Protein AF-A0A7V6KW90-F1 (afdb_monomer)

Structure (mmCIF, N/CA/C/O backbone):
data_AF-A0A7V6KW90-F1
#
_entry.id   AF-A0A7V6KW90-F1
#
loop_
_atom_site.group_PDB
_atom_site.id
_atom_site.type_symbol
_atom_site.label_atom_id
_atom_site.label_alt_id
_atom_site.label_comp_id
_atom_site.label_asym_id
_atom_site.label_entity_id
_atom_site.label_seq_id
_atom_site.pdbx_PDB_ins_code
_atom_site.Cartn_x
_atom_site.Cartn_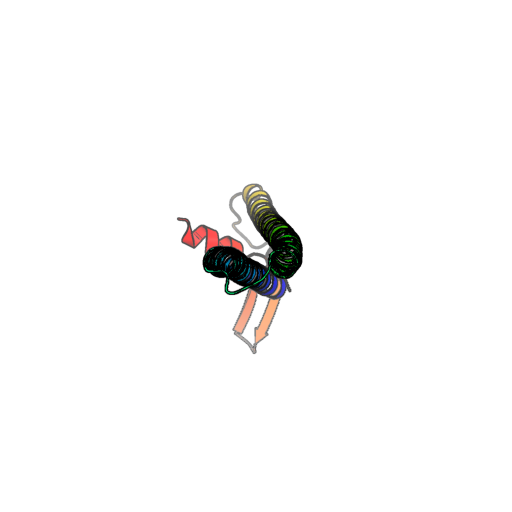y
_atom_site.Cartn_z
_atom_site.occupancy
_atom_site.B_iso_or_equiv
_atom_site.auth_seq_id
_atom_site.auth_comp_id
_atom_site.auth_asym_id
_atom_site.auth_atom_id
_atom_site.pdbx_PDB_model_num
ATOM 1 N N . LEU A 1 1 ? 12.240 -7.053 -26.365 1.00 45.06 1 LEU A N 1
ATOM 2 C CA . LEU A 1 1 ? 11.947 -7.538 -24.982 1.00 45.06 1 LEU A CA 1
ATOM 3 C C . LEU A 1 1 ? 11.639 -6.396 -24.012 1.00 45.06 1 LEU A C 1
ATOM 5 O O . LEU A 1 1 ? 10.751 -6.553 -23.182 1.00 45.06 1 LEU A O 1
ATOM 9 N N . VAL A 1 2 ? 12.291 -5.243 -24.178 1.00 44.72 2 VAL A N 1
ATOM 10 C CA . VAL A 1 2 ? 12.183 -4.060 -23.305 1.00 44.72 2 VAL A CA 1
ATOM 11 C C . VAL A 1 2 ? 10.765 -3.465 -23.233 1.00 44.72 2 VAL A C 1
ATOM 13 O O . VAL A 1 2 ? 10.271 -3.195 -22.143 1.00 44.72 2 VAL A O 1
ATOM 16 N N . LEU A 1 3 ? 10.052 -3.359 -24.364 1.00 44.03 3 LEU A N 1
ATOM 17 C CA . LEU A 1 3 ? 8.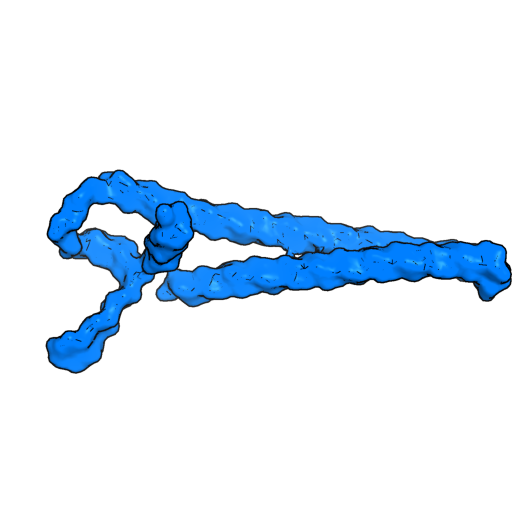660 -2.863 -24.406 1.00 44.03 3 LEU A CA 1
ATOM 18 C C . LEU A 1 3 ? 7.710 -3.696 -23.525 1.00 44.03 3 LEU A C 1
ATOM 20 O O . LEU A 1 3 ? 6.859 -3.164 -22.820 1.00 44.03 3 LEU A O 1
ATOM 24 N N . LYS A 1 4 ? 7.911 -5.019 -23.507 1.00 48.19 4 LYS A N 1
ATOM 25 C CA . LYS A 1 4 ? 7.079 -5.962 -22.747 1.00 48.19 4 LYS A CA 1
ATOM 26 C C . LYS A 1 4 ? 7.359 -5.907 -21.244 1.00 48.19 4 LYS A C 1
ATOM 28 O O . LYS A 1 4 ? 6.477 -6.211 -20.450 1.00 48.19 4 LYS A O 1
ATOM 33 N N . GLU A 1 5 ? 8.581 -5.548 -20.854 1.00 53.31 5 GLU A N 1
ATOM 34 C CA . GLU A 1 5 ? 8.967 -5.346 -19.453 1.00 53.31 5 GLU A CA 1
ATOM 35 C C . GLU A 1 5 ? 8.468 -4.000 -18.912 1.00 53.31 5 GLU A C 1
ATOM 37 O O . GLU A 1 5 ? 8.095 -3.920 -17.744 1.00 53.31 5 GLU A O 1
ATOM 42 N N . LYS A 1 6 ? 8.377 -2.973 -19.765 1.00 53.47 6 LYS A N 1
ATOM 43 C CA . LYS A 1 6 ? 7.899 -1.634 -19.397 1.00 53.47 6 LYS A CA 1
ATOM 44 C C . LYS A 1 6 ? 6.375 -1.532 -19.321 1.00 53.47 6 LYS A C 1
ATOM 46 O O . LYS A 1 6 ? 5.860 -1.015 -18.337 1.00 53.47 6 LYS A O 1
ATOM 51 N N . GLU A 1 7 ? 5.639 -2.107 -20.277 1.00 59.22 7 GLU A N 1
ATOM 52 C CA . GLU A 1 7 ? 4.173 -2.244 -20.162 1.00 59.22 7 GLU A CA 1
ATOM 53 C C . GLU A 1 7 ? 3.789 -3.049 -18.916 1.00 59.22 7 GLU A C 1
ATOM 55 O O . GLU A 1 7 ? 2.817 -2.741 -18.225 1.00 59.22 7 GLU A O 1
ATOM 60 N N . LYS A 1 8 ? 4.597 -4.062 -18.589 1.00 61.62 8 LYS A N 1
ATOM 61 C CA . LYS A 1 8 ? 4.439 -4.843 -17.369 1.00 61.62 8 LYS A CA 1
ATOM 62 C C . LYS A 1 8 ? 4.733 -4.011 -16.116 1.00 61.62 8 LYS A C 1
ATOM 64 O O . LYS A 1 8 ? 3.954 -4.102 -15.174 1.00 61.62 8 LYS A O 1
ATOM 69 N N . SER A 1 9 ? 5.778 -3.176 -16.097 1.00 68.56 9 SER A N 1
ATOM 70 C CA . SER A 1 9 ? 6.082 -2.327 -14.934 1.00 68.56 9 SER A CA 1
ATOM 71 C C . SER A 1 9 ? 5.054 -1.206 -14.730 1.00 68.56 9 SER A C 1
ATOM 73 O O . SER A 1 9 ? 4.679 -0.924 -13.595 1.00 68.56 9 SER A O 1
ATOM 75 N N . GLU A 1 10 ? 4.529 -0.604 -15.801 1.00 71.69 10 GLU A N 1
ATOM 76 C CA . GLU A 1 10 ? 3.463 0.404 -15.717 1.00 71.69 10 GLU A CA 1
ATOM 77 C C . GLU A 1 10 ? 2.125 -0.210 -15.274 1.00 71.69 10 GLU A C 1
ATOM 79 O O . GLU A 1 10 ? 1.436 0.371 -14.430 1.00 71.69 10 GLU A O 1
ATOM 84 N N . SER A 1 11 ? 1.794 -1.413 -15.758 1.00 76.88 11 SER A N 1
ATOM 85 C CA . SER A 1 11 ? 0.647 -2.189 -15.265 1.00 76.88 11 SER A CA 1
ATOM 86 C C . SER A 1 11 ? 0.802 -2.546 -13.784 1.00 76.88 11 SER A C 1
ATOM 88 O O . SER A 1 11 ? -0.127 -2.340 -13.008 1.00 76.88 11 SER A O 1
ATOM 90 N N . GLU A 1 12 ? 1.980 -3.015 -13.363 1.00 80.75 12 GLU A N 1
ATOM 91 C CA . GLU A 1 12 ? 2.265 -3.351 -11.961 1.00 80.75 12 GLU A CA 1
ATOM 92 C C . GLU A 1 12 ? 2.130 -2.126 -11.041 1.00 80.75 12 GLU A C 1
ATOM 94 O O . GLU A 1 12 ? 1.559 -2.217 -9.955 1.00 80.75 12 GLU A O 1
ATOM 99 N N . VAL A 1 13 ? 2.599 -0.953 -11.478 1.00 85.12 13 VAL A N 1
ATOM 100 C CA . VAL A 1 13 ? 2.450 0.307 -10.734 1.00 85.12 13 VAL A CA 1
ATOM 101 C C . VAL A 1 13 ? 0.977 0.715 -10.603 1.00 85.12 13 VAL A C 1
ATOM 103 O O . VAL A 1 13 ? 0.550 1.151 -9.528 1.00 85.12 13 VAL A O 1
ATOM 106 N N . ALA A 1 14 ? 0.184 0.558 -11.665 1.00 85.00 14 ALA A N 1
ATOM 107 C CA . ALA A 1 14 ? -1.250 0.834 -11.632 1.00 85.00 14 ALA A CA 1
ATOM 108 C C . ALA A 1 14 ? -2.000 -0.119 -10.682 1.00 85.00 14 ALA A C 1
ATOM 110 O O . ALA A 1 14 ? -2.847 0.330 -9.901 1.00 85.00 14 ALA A O 1
ATOM 111 N N . ASP A 1 15 ? -1.645 -1.405 -10.688 1.00 88.44 15 ASP A N 1
ATOM 112 C CA . ASP A 1 15 ? -2.225 -2.427 -9.813 1.00 88.44 15 ASP A CA 1
ATOM 113 C C . ASP A 1 15 ? -1.890 -2.178 -8.334 1.00 88.44 15 ASP A C 1
ATOM 115 O O . ASP A 1 15 ? -2.762 -2.303 -7.462 1.00 88.44 15 ASP A O 1
ATOM 119 N N . LEU A 1 16 ? -0.653 -1.760 -8.036 1.00 90.25 16 LEU A N 1
ATOM 120 C CA . LEU A 1 16 ? -0.225 -1.360 -6.691 1.00 90.25 16 LEU A CA 1
ATOM 121 C C . LEU A 1 16 ? -1.032 -0.160 -6.181 1.00 90.25 16 LEU A C 1
ATOM 123 O O . LEU A 1 16 ? -1.569 -0.206 -5.071 1.00 90.25 16 LEU A O 1
ATOM 127 N N . LEU A 1 17 ? -1.200 0.881 -7.005 1.00 88.56 17 LEU A N 1
ATOM 128 C CA . LEU A 1 17 ? -2.011 2.055 -6.660 1.00 88.56 17 LEU A CA 1
ATOM 129 C C . LEU A 1 17 ? -3.482 1.698 -6.431 1.00 88.56 17 LEU A C 1
ATOM 131 O O . LEU A 1 17 ? -4.110 2.200 -5.494 1.00 88.56 17 LEU A O 1
ATOM 135 N N . GLN A 1 18 ? -4.055 0.835 -7.273 1.00 92.31 18 GLN A N 1
ATOM 136 C CA . GLN A 1 18 ? -5.435 0.391 -7.101 1.00 92.31 18 GLN A CA 1
ATOM 137 C C . GLN A 1 18 ? -5.602 -0.412 -5.806 1.00 92.31 18 GLN A C 1
ATOM 139 O O . GLN A 1 18 ? -6.584 -0.223 -5.083 1.00 92.31 18 GLN A O 1
ATOM 144 N N . SER A 1 19 ? -4.646 -1.288 -5.500 1.00 91.50 19 SER A N 1
ATOM 145 C CA . SER A 1 19 ? -4.649 -2.107 -4.287 1.00 91.50 19 SER A CA 1
ATOM 146 C C . SER A 1 19 ? -4.512 -1.250 -3.028 1.00 91.50 19 SER A C 1
ATOM 148 O O . SER A 1 19 ? -5.273 -1.442 -2.080 1.00 91.50 19 SER A O 1
ATOM 150 N N . ALA A 1 20 ? -3.626 -0.248 -3.044 1.00 90.44 20 ALA A N 1
ATOM 151 C CA . ALA A 1 20 ? -3.461 0.701 -1.944 1.00 90.44 20 ALA A CA 1
ATOM 152 C C . ALA A 1 20 ? -4.748 1.502 -1.692 1.00 90.44 20 ALA A C 1
ATOM 154 O O . ALA A 1 20 ? -5.213 1.577 -0.557 1.00 90.44 20 ALA A O 1
ATOM 155 N N . ARG A 1 21 ? -5.394 2.010 -2.751 1.00 93.12 21 ARG A N 1
ATOM 156 C CA . ARG A 1 21 ? -6.680 2.726 -2.640 1.00 93.12 21 ARG A CA 1
ATOM 157 C C . ARG A 1 21 ? -7.785 1.863 -2.039 1.00 93.12 21 ARG A C 1
ATOM 159 O O . ARG A 1 21 ? -8.528 2.334 -1.184 1.00 93.12 21 ARG A O 1
ATOM 166 N N . LYS A 1 22 ? -7.902 0.600 -2.462 1.00 94.62 22 LYS A N 1
ATOM 167 C CA . LYS A 1 22 ? -8.890 -0.334 -1.895 1.00 94.62 22 LYS A CA 1
ATOM 168 C C . LYS A 1 22 ? -8.630 -0.589 -0.409 1.00 94.62 22 LYS A C 1
ATOM 170 O O . LYS A 1 22 ? -9.573 -0.589 0.376 1.00 94.62 22 LYS A O 1
ATOM 175 N N . ALA A 1 23 ? -7.368 -0.767 -0.021 1.00 92.62 23 ALA A N 1
ATOM 176 C CA . ALA A 1 23 ? -6.994 -0.952 1.378 1.00 92.62 23 ALA A CA 1
ATOM 177 C C . ALA A 1 23 ? -7.279 0.306 2.222 1.00 92.62 23 ALA A C 1
ATOM 179 O O . ALA A 1 23 ? -7.805 0.192 3.325 1.00 92.62 23 ALA A O 1
ATOM 180 N N . GLN A 1 24 ? -7.028 1.506 1.687 1.00 92.62 24 GLN A N 1
ATOM 181 C CA . GLN A 1 24 ? -7.376 2.777 2.337 1.00 92.62 24 GLN A CA 1
ATOM 182 C C . GLN A 1 24 ? -8.895 2.929 2.529 1.00 92.62 24 GLN A C 1
ATOM 184 O O . GLN A 1 24 ? -9.343 3.262 3.622 1.00 92.62 24 GLN A O 1
ATOM 189 N N . GLN A 1 25 ? -9.702 2.601 1.514 1.00 95.19 25 GLN A N 1
ATOM 190 C CA . GLN A 1 25 ? -11.169 2.600 1.633 1.00 95.19 25 GLN A CA 1
ATOM 191 C C . GLN A 1 25 ? -11.669 1.599 2.684 1.00 95.19 25 GLN A C 1
ATOM 193 O O . GLN A 1 25 ? -12.613 1.883 3.424 1.00 95.19 25 GLN A O 1
ATOM 198 N N . HIS A 1 26 ? -11.039 0.425 2.768 1.00 94.25 26 HIS A N 1
ATOM 199 C CA . HIS A 1 26 ? -11.347 -0.560 3.805 1.00 94.25 26 HIS A CA 1
ATOM 200 C C . HIS A 1 26 ? -11.018 -0.024 5.202 1.00 94.25 26 HIS A C 1
ATOM 202 O O . HIS A 1 26 ? -11.845 -0.114 6.107 1.00 94.25 26 HIS A O 1
ATOM 208 N N . LEU A 1 27 ? -9.860 0.620 5.364 1.00 94.56 27 LEU A N 1
ATOM 209 C CA . LEU A 1 27 ? -9.456 1.257 6.616 1.00 94.56 27 LEU A CA 1
ATOM 210 C C . LEU A 1 27 ? -10.451 2.341 7.064 1.00 94.56 27 LEU A C 1
ATOM 212 O O . LEU A 1 27 ? -10.823 2.397 8.238 1.00 94.56 27 LEU A O 1
ATOM 216 N N . GLU A 1 28 ? -10.914 3.189 6.145 1.00 94.00 28 GLU A N 1
ATOM 217 C CA . GLU A 1 28 ? -11.950 4.191 6.431 1.00 94.00 28 GLU A CA 1
ATOM 218 C C . GLU A 1 28 ? -13.253 3.534 6.896 1.00 94.00 28 GLU A C 1
ATOM 220 O O . GLU A 1 28 ? -13.839 3.953 7.897 1.00 94.00 28 GLU A O 1
ATOM 225 N N . ARG A 1 29 ? -13.673 2.452 6.229 1.00 95.06 29 ARG A N 1
ATOM 226 C CA . ARG A 1 29 ? -14.865 1.687 6.610 1.00 95.06 29 ARG A CA 1
ATOM 227 C C . ARG A 1 29 ? -14.737 1.092 8.013 1.00 95.06 29 ARG A C 1
ATOM 229 O O . ARG A 1 29 ? -15.685 1.191 8.788 1.00 95.06 29 ARG A O 1
ATOM 236 N N . LEU A 1 30 ? -13.590 0.505 8.356 1.00 92.75 30 LEU A N 1
ATOM 237 C CA . LEU A 1 30 ? -13.340 -0.049 9.692 1.00 92.75 30 LEU A CA 1
ATOM 238 C C . LEU A 1 30 ? -13.414 1.025 10.779 1.00 92.75 30 LEU A C 1
ATOM 240 O O . LEU A 1 30 ? -14.012 0.804 11.832 1.00 92.75 30 LEU A O 1
ATOM 244 N N . ASN A 1 31 ? -12.867 2.212 10.513 1.00 90.25 31 ASN A N 1
ATOM 245 C CA . ASN A 1 31 ? -12.973 3.338 11.437 1.00 90.25 31 ASN A CA 1
ATOM 246 C C . ASN A 1 31 ? -14.426 3.801 11.616 1.00 90.25 31 ASN A C 1
ATOM 248 O O . ASN A 1 31 ? -14.842 4.058 12.745 1.00 90.25 31 ASN A O 1
ATOM 252 N N . ALA A 1 32 ? -15.216 3.845 10.540 1.00 93.38 32 ALA A N 1
ATOM 253 C CA . ALA A 1 32 ? -16.642 4.162 10.618 1.00 93.38 32 ALA A CA 1
ATOM 254 C C . ALA A 1 32 ? -17.417 3.124 11.453 1.00 93.38 32 ALA A C 1
ATOM 256 O O . ALA A 1 32 ? -18.187 3.493 12.337 1.00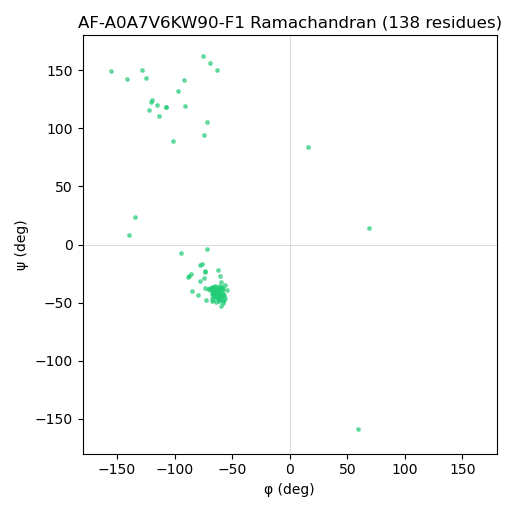 93.38 32 ALA A O 1
ATOM 257 N N . LEU A 1 33 ? -17.160 1.829 11.235 1.00 92.56 33 LEU A N 1
ATOM 258 C CA . LEU A 1 33 ? -17.782 0.742 12.002 1.00 92.56 33 LEU A CA 1
ATOM 259 C C . LEU A 1 33 ? -17.433 0.812 13.493 1.00 92.56 33 LEU A C 1
ATOM 261 O O . LEU A 1 33 ? -18.282 0.563 14.344 1.00 92.56 33 LEU A O 1
ATOM 265 N N . LYS A 1 34 ? -16.198 1.196 13.825 1.00 91.75 34 LYS A N 1
ATOM 266 C CA . LYS A 1 34 ? -15.762 1.387 15.212 1.00 91.75 34 LYS A CA 1
ATOM 267 C C . LYS A 1 34 ? -16.506 2.535 15.907 1.00 91.75 34 LYS A C 1
ATOM 269 O O . LYS A 1 34 ? -16.787 2.430 17.100 1.00 91.75 34 LYS A O 1
ATOM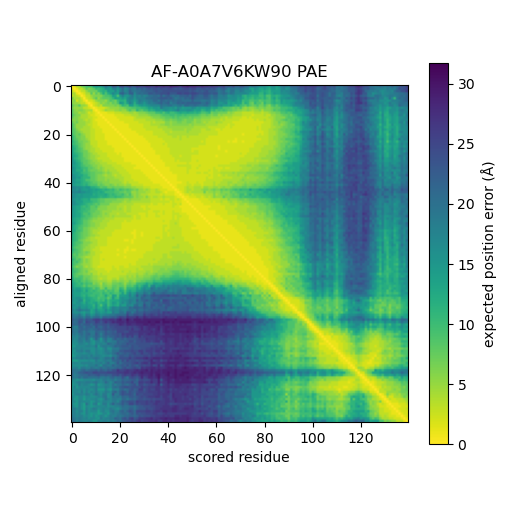 274 N N . ILE A 1 35 ? -16.832 3.605 15.176 1.00 92.12 35 ILE A N 1
ATOM 275 C CA . ILE A 1 35 ? -17.665 4.708 15.681 1.00 92.12 35 ILE A CA 1
ATOM 276 C C . ILE A 1 35 ? -19.098 4.215 15.914 1.00 92.12 35 ILE A C 1
ATOM 278 O O . ILE A 1 35 ? -19.622 4.389 17.010 1.00 92.12 35 ILE A O 1
ATOM 282 N N . GLU A 1 36 ? -19.691 3.525 14.937 1.00 92.62 36 GLU A N 1
ATOM 283 C CA . GLU A 1 36 ? -21.050 2.974 15.043 1.00 92.62 36 GLU A CA 1
ATOM 284 C C . GLU A 1 36 ? -21.187 1.998 16.229 1.00 92.62 36 GLU A C 1
ATOM 286 O O . GLU A 1 36 ? -22.173 2.015 16.965 1.00 92.62 36 GLU A O 1
ATOM 291 N N . GLU A 1 37 ? -20.179 1.153 16.457 1.00 91.94 37 GLU A N 1
ATOM 292 C CA . GLU A 1 37 ? -20.165 0.213 17.581 1.00 91.94 37 GLU A CA 1
ATOM 293 C C . GLU A 1 37 ? -20.086 0.935 18.934 1.00 91.94 37 GLU A C 1
ATOM 295 O O . GLU A 1 37 ? -20.734 0.537 19.904 1.00 91.94 37 GLU A O 1
ATOM 300 N N . TYR A 1 38 ? -19.333 2.036 19.000 1.00 92.25 38 TYR A N 1
ATOM 301 C CA . TYR A 1 38 ? -19.279 2.875 20.194 1.00 92.25 38 TYR A CA 1
ATOM 302 C C . TYR A 1 38 ? -20.621 3.564 20.470 1.00 92.25 38 TYR A C 1
ATOM 304 O O . TYR A 1 38 ? -21.069 3.588 21.617 1.00 92.25 38 TYR A O 1
ATOM 312 N N . GLU A 1 39 ? -21.306 4.052 19.436 1.00 93.88 39 GLU A N 1
ATOM 313 C CA . GLU A 1 39 ? -22.652 4.623 19.559 1.00 93.88 39 GLU A CA 1
ATOM 314 C C . GLU A 1 39 ? -23.664 3.583 20.061 1.00 93.88 39 GLU A C 1
ATOM 316 O O . GLU A 1 39 ? -24.419 3.856 20.993 1.00 93.88 39 GLU A O 1
ATOM 321 N N . LYS A 1 40 ? -23.630 2.351 19.535 1.00 93.00 40 LYS A N 1
ATOM 322 C CA . LYS A 1 40 ? -24.477 1.247 20.027 1.00 93.00 40 LYS A CA 1
ATOM 323 C C . LYS A 1 40 ? -24.235 0.942 21.502 1.00 93.00 40 LYS A C 1
ATOM 325 O O . LYS A 1 40 ? -25.187 0.636 22.222 1.00 93.00 40 LYS A O 1
ATOM 330 N N . TYR A 1 41 ? -22.982 1.006 21.950 1.00 92.50 41 TYR A N 1
ATOM 331 C CA . TYR A 1 41 ? -22.640 0.827 23.359 1.00 92.50 41 TYR A CA 1
ATOM 332 C C . TYR A 1 41 ? -23.206 1.960 24.224 1.00 92.50 41 TYR A C 1
ATOM 334 O O . TYR A 1 41 ? -23.797 1.685 25.268 1.00 92.50 41 TYR A O 1
ATOM 342 N N . LEU A 1 42 ? -23.082 3.216 23.782 1.00 93.06 42 LEU A N 1
ATOM 343 C CA . LEU A 1 42 ? -23.650 4.370 24.490 1.00 93.06 42 LEU A CA 1
ATOM 344 C C . LEU A 1 42 ? -25.180 4.309 24.579 1.00 93.06 42 LEU A C 1
ATOM 346 O O . LEU A 1 42 ? -25.741 4.611 25.630 1.00 93.06 42 LEU A O 1
ATOM 350 N N . ASP A 1 43 ? -25.837 3.846 23.516 1.00 95.06 43 ASP A N 1
ATOM 351 C CA . ASP A 1 43 ? -27.285 3.617 23.466 1.00 95.06 43 ASP A CA 1
ATOM 352 C C . ASP A 1 43 ? -27.740 2.404 24.304 1.00 95.06 43 ASP A C 1
ATOM 354 O O . ASP A 1 43 ? -28.933 2.102 24.365 1.00 95.06 43 ASP A O 1
ATOM 358 N N . GLY A 1 44 ? -26.808 1.658 24.912 1.00 92.38 44 GLY A N 1
ATOM 359 C CA . GLY A 1 44 ? -27.098 0.447 25.683 1.00 92.38 44 GLY A CA 1
ATOM 360 C C . GLY A 1 44 ? -27.587 -0.735 24.839 1.00 92.38 44 GLY A C 1
ATOM 361 O O . GLY A 1 44 ? -28.112 -1.703 25.388 1.00 92.38 44 GLY A O 1
ATOM 362 N N . LYS A 1 45 ? -27.427 -0.677 23.509 1.00 92.81 45 LYS A N 1
ATOM 363 C CA . LYS A 1 45 ? -27.823 -1.746 22.574 1.00 92.81 45 LYS A CA 1
ATOM 364 C C . LYS A 1 45 ? -26.884 -2.951 22.637 1.00 92.81 45 LYS A C 1
ATOM 366 O O . LYS A 1 45 ? -27.294 -4.051 22.276 1.00 92.81 45 LYS A O 1
ATOM 371 N N . ILE A 1 46 ? -25.644 -2.743 23.083 1.00 91.38 46 ILE A N 1
ATOM 372 C CA . ILE A 1 46 ? -24.645 -3.795 23.303 1.00 91.38 46 ILE A CA 1
ATOM 373 C C . ILE A 1 46 ? -24.045 -3.686 24.706 1.00 91.38 46 ILE A C 1
ATOM 375 O O . ILE A 1 46 ? -23.939 -2.597 25.275 1.00 91.38 46 ILE A O 1
ATOM 379 N N . GLY A 1 47 ? -23.640 -4.826 25.264 1.00 92.62 47 GLY A N 1
ATOM 380 C CA . GLY A 1 47 ? -22.964 -4.884 26.555 1.00 92.62 47 GLY A CA 1
ATOM 381 C C . GLY A 1 47 ? -21.502 -4.440 26.475 1.00 92.62 47 GLY A C 1
ATOM 382 O O . GLY A 1 47 ? -20.879 -4.439 25.414 1.00 92.62 47 GLY A O 1
ATOM 383 N N . LYS A 1 48 ? -20.918 -4.108 27.631 1.00 91.75 48 LYS A N 1
ATOM 384 C CA . LYS A 1 48 ? -19.507 -3.700 27.741 1.00 91.75 48 LYS A CA 1
ATOM 385 C C . LYS A 1 48 ? -18.539 -4.768 27.218 1.00 91.75 48 LYS A C 1
ATOM 387 O O . LYS A 1 48 ? -17.580 -4.426 26.534 1.00 91.75 48 LYS A O 1
ATOM 392 N N . ASP A 1 49 ? -18.779 -6.037 27.539 1.00 93.06 49 ASP A N 1
ATOM 393 C CA . ASP A 1 49 ? -17.895 -7.137 27.134 1.00 93.06 49 ASP A CA 1
ATOM 394 C C . ASP A 1 49 ? -17.934 -7.374 25.620 1.00 93.06 49 ASP A C 1
ATOM 396 O O . ASP A 1 49 ? -16.892 -7.620 25.012 1.00 93.06 49 ASP A O 1
ATOM 400 N N . ASP A 1 50 ? -19.111 -7.239 25.005 1.00 91.44 50 ASP A N 1
ATOM 401 C CA . ASP A 1 50 ? -19.276 -7.350 23.554 1.00 91.44 50 ASP A CA 1
ATOM 402 C C . ASP A 1 50 ? -18.586 -6.183 22.841 1.00 91.44 50 ASP A C 1
ATOM 404 O O . ASP A 1 50 ? -17.784 -6.406 21.934 1.00 91.44 50 ASP A O 1
ATOM 408 N N . TYR A 1 51 ? -18.785 -4.953 23.328 1.00 92.75 51 TYR A N 1
ATOM 409 C CA . TYR A 1 51 ? -18.074 -3.775 22.829 1.00 92.75 51 TYR A CA 1
ATOM 410 C C . TYR A 1 51 ? -16.550 -3.940 22.913 1.00 92.75 51 TYR A C 1
ATOM 412 O O . TYR A 1 51 ? -15.840 -3.647 21.952 1.00 92.75 51 TYR A O 1
ATOM 420 N N . LEU A 1 52 ? -16.021 -4.424 24.043 1.00 92.19 52 LEU A N 1
ATOM 421 C CA . LEU A 1 52 ? -14.578 -4.606 24.222 1.00 92.19 52 LEU A CA 1
ATOM 422 C C . LEU A 1 5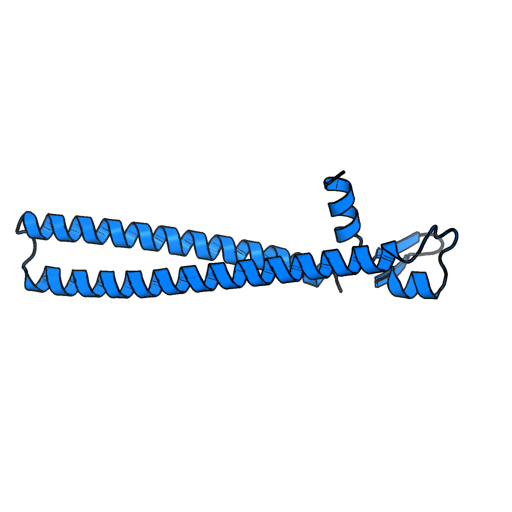2 ? -13.995 -5.634 23.246 1.00 92.19 52 LEU A C 1
ATOM 424 O O . LEU A 1 52 ? -12.923 -5.384 22.695 1.00 92.19 52 LEU A O 1
ATOM 428 N N . LYS A 1 53 ? -14.699 -6.747 23.002 1.00 93.56 53 LYS A N 1
ATOM 429 C CA . LYS A 1 53 ? -14.289 -7.756 22.013 1.00 93.56 53 LYS A CA 1
ATOM 430 C C . LYS A 1 53 ? -14.283 -7.187 20.597 1.00 93.56 53 LYS A C 1
ATOM 432 O O . LYS A 1 53 ? -13.278 -7.309 19.903 1.00 93.56 53 LYS A O 1
ATOM 437 N N . GLN A 1 54 ? -15.366 -6.524 20.195 1.00 92.06 54 GLN A N 1
ATOM 438 C CA . GLN A 1 54 ? -15.488 -5.953 18.851 1.00 92.06 54 GLN A CA 1
ATOM 439 C C . GLN A 1 54 ? -14.472 -4.837 18.615 1.00 92.06 54 GLN A C 1
ATOM 441 O O . GLN A 1 54 ? -13.838 -4.781 17.564 1.00 92.06 54 GLN A O 1
ATOM 446 N N . ARG A 1 55 ? -14.235 -3.988 19.619 1.00 91.44 55 ARG A N 1
ATOM 447 C CA . ARG A 1 55 ? -13.198 -2.953 19.565 1.00 91.44 55 ARG A CA 1
ATOM 448 C C . ARG A 1 55 ? -11.813 -3.552 19.338 1.00 91.44 55 ARG A C 1
ATOM 450 O O . ARG A 1 55 ? -11.042 -2.999 18.561 1.00 91.44 55 ARG A O 1
ATOM 457 N N . GLU A 1 56 ? -11.495 -4.643 20.028 1.00 94.38 56 GLU A N 1
ATOM 458 C CA . GLU A 1 56 ? -10.209 -5.320 19.874 1.00 94.38 56 GLU A CA 1
ATOM 459 C C . GLU A 1 56 ? -10.060 -5.930 18.477 1.00 94.38 56 GLU A C 1
ATOM 461 O O . GLU A 1 56 ? -9.038 -5.721 17.830 1.00 94.38 56 GLU A O 1
ATOM 466 N N . MET A 1 57 ? -11.108 -6.584 17.967 1.00 94.50 57 MET A N 1
ATOM 467 C CA . MET A 1 57 ? -11.122 -7.102 16.596 1.00 94.50 57 MET A CA 1
ATOM 468 C C . MET A 1 57 ? -10.892 -5.995 15.559 1.00 94.50 57 MET A C 1
ATOM 470 O O . MET A 1 57 ? -10.009 -6.127 14.714 1.00 94.50 57 MET A O 1
ATOM 474 N N . TYR A 1 58 ? -11.618 -4.875 15.654 1.00 92.12 58 TYR A N 1
ATOM 475 C CA . TYR A 1 58 ? -11.432 -3.753 14.731 1.00 92.12 58 TYR A CA 1
ATOM 476 C C . TYR A 1 58 ? -10.038 -3.134 14.836 1.00 92.12 58 TYR A C 1
ATOM 478 O O . TYR A 1 58 ? -9.463 -2.765 13.818 1.00 92.12 58 TYR A O 1
ATOM 486 N N . ASN A 1 59 ? -9.472 -3.022 16.042 1.00 92.44 59 ASN A N 1
ATOM 487 C CA . ASN A 1 59 ? -8.111 -2.509 16.214 1.00 92.44 59 ASN A CA 1
ATOM 488 C C . ASN A 1 59 ? -7.078 -3.400 15.514 1.00 92.44 59 ASN A C 1
ATOM 490 O O . ASN A 1 59 ? -6.209 -2.882 14.817 1.00 92.44 59 ASN A O 1
ATOM 494 N N . GLN A 1 60 ? -7.199 -4.722 15.658 1.00 96.06 60 GLN A N 1
ATOM 495 C CA . GLN A 1 60 ? -6.309 -5.674 14.995 1.00 96.06 60 GLN A CA 1
ATOM 496 C C . GLN A 1 60 ? -6.436 -5.591 13.471 1.00 96.06 60 GLN A C 1
ATOM 498 O O . GLN A 1 60 ? -5.429 -5.569 12.764 1.00 96.06 60 GLN A O 1
ATOM 503 N N . GLU A 1 61 ? -7.659 -5.487 12.952 1.00 94.75 61 GLU A N 1
ATOM 504 C CA . GLU A 1 61 ? -7.893 -5.362 11.512 1.00 94.75 61 GLU A CA 1
ATOM 505 C C . GLU A 1 61 ? -7.367 -4.025 10.954 1.00 94.75 61 GLU A C 1
ATOM 507 O O . GLU A 1 61 ? -6.780 -3.983 9.869 1.00 94.75 61 GLU A O 1
ATOM 512 N N . ILE A 1 62 ? -7.501 -2.937 11.719 1.00 94.06 62 ILE A N 1
ATOM 513 C CA . ILE A 1 62 ? -6.935 -1.618 11.405 1.00 94.06 62 ILE A CA 1
ATOM 514 C C . ILE A 1 62 ? -5.406 -1.676 11.346 1.00 94.06 62 ILE A C 1
ATOM 516 O O . ILE A 1 62 ? -4.823 -1.160 10.391 1.00 94.06 62 ILE A O 1
ATOM 520 N N . GLU A 1 63 ? -4.744 -2.303 12.322 1.00 96.12 63 GLU A N 1
ATOM 521 C CA . GLU A 1 63 ? -3.284 -2.462 12.314 1.00 96.12 63 GLU A CA 1
ATOM 522 C C . GLU A 1 63 ? -2.812 -3.269 11.102 1.00 96.12 63 GLU A C 1
ATOM 524 O O . GLU A 1 63 ? -1.882 -2.857 10.402 1.00 96.12 63 GLU A O 1
ATOM 529 N N . GLN A 1 64 ? -3.479 -4.387 10.809 1.00 95.75 64 GLN A N 1
ATOM 530 C CA . GLN A 1 64 ? -3.152 -5.230 9.659 1.00 95.75 64 GLN A CA 1
ATOM 531 C C . GLN A 1 64 ? -3.320 -4.475 8.338 1.00 95.75 64 GLN A C 1
ATOM 533 O O . GLN A 1 64 ? -2.406 -4.466 7.509 1.00 95.75 64 GLN A O 1
ATOM 538 N N . THR A 1 65 ? -4.454 -3.793 8.168 1.00 92.50 65 THR A N 1
ATOM 539 C CA . THR A 1 65 ? -4.754 -3.003 6.967 1.00 92.50 65 THR A CA 1
ATOM 540 C C . THR A 1 65 ? -3.768 -1.845 6.816 1.00 92.50 65 THR A C 1
ATOM 542 O O . THR A 1 65 ? -3.259 -1.608 5.723 1.00 92.50 65 THR A O 1
ATOM 545 N N . SER A 1 66 ? -3.418 -1.165 7.910 1.00 92.56 66 SER A N 1
ATOM 546 C CA . SER A 1 66 ? -2.438 -0.069 7.887 1.00 92.56 66 SER A CA 1
ATOM 547 C C . SER A 1 66 ? -1.046 -0.566 7.498 1.00 92.56 66 SER A C 1
ATOM 549 O O . SER A 1 66 ? -0.391 0.033 6.649 1.00 92.56 66 SER A O 1
ATOM 551 N N . SER A 1 67 ? -0.612 -1.708 8.045 1.00 94.94 67 SER A N 1
ATOM 552 C CA . SER A 1 67 ? 0.655 -2.338 7.654 1.00 94.94 67 SER A CA 1
ATOM 553 C C . SER A 1 67 ? 0.664 -2.734 6.175 1.00 94.94 67 SER A C 1
ATOM 555 O O . SER A 1 67 ? 1.677 -2.565 5.495 1.00 94.94 67 SER A O 1
ATOM 557 N N . GLN A 1 68 ? -0.460 -3.237 5.658 1.00 94.31 68 GLN A N 1
ATOM 558 C CA . GLN A 1 68 ? -0.604 -3.563 4.241 1.00 94.31 68 GLN A CA 1
ATOM 559 C C . GLN A 1 68 ? -0.492 -2.316 3.356 1.00 94.31 68 GLN A C 1
ATOM 561 O O . GLN A 1 68 ? 0.218 -2.363 2.353 1.00 94.31 68 GLN A O 1
ATOM 566 N N . ILE A 1 69 ? -1.136 -1.207 3.734 1.00 93.00 69 ILE A N 1
ATOM 567 C CA . ILE A 1 69 ? -1.029 0.073 3.018 1.00 93.00 69 ILE A CA 1
ATOM 568 C C . ILE A 1 69 ? 0.432 0.526 2.964 1.00 93.00 69 ILE A C 1
ATOM 570 O O . ILE A 1 69 ? 0.943 0.766 1.874 1.00 93.00 69 ILE A O 1
ATOM 574 N N . SER A 1 70 ? 1.138 0.542 4.100 1.00 92.88 70 SER A N 1
ATOM 575 C CA . SER A 1 70 ? 2.546 0.961 4.133 1.00 92.88 70 SER A CA 1
ATOM 576 C C . SER A 1 70 ? 3.452 0.098 3.249 1.00 92.88 70 SER A C 1
ATOM 578 O O . SER A 1 70 ? 4.378 0.617 2.630 1.00 92.88 70 SER A O 1
ATOM 580 N N . LYS A 1 71 ? 3.195 -1.214 3.160 1.00 93.31 71 LYS A N 1
ATOM 581 C CA . LYS A 1 71 ? 3.940 -2.108 2.255 1.00 93.31 71 LYS A CA 1
ATOM 582 C C . LYS A 1 71 ? 3.670 -1.781 0.788 1.00 93.31 71 LYS A C 1
ATOM 584 O O . LYS A 1 71 ? 4.614 -1.634 0.024 1.00 93.31 71 LYS A O 1
ATOM 589 N N . LEU A 1 72 ? 2.400 -1.619 0.416 1.00 91.31 72 LEU A N 1
ATOM 590 C CA . LEU A 1 72 ? 2.004 -1.284 -0.956 1.00 91.31 72 LEU A CA 1
ATOM 591 C C . LEU A 1 72 ? 2.574 0.070 -1.403 1.00 91.31 72 LEU A C 1
ATOM 593 O O . LEU A 1 72 ? 3.013 0.209 -2.542 1.00 91.31 72 LEU A O 1
ATOM 597 N N . GLU A 1 73 ? 2.600 1.056 -0.507 1.00 88.38 73 GLU A N 1
ATOM 598 C CA . GLU A 1 73 ? 3.199 2.370 -0.763 1.00 88.38 73 GLU A CA 1
ATOM 599 C C . GLU A 1 73 ? 4.723 2.286 -0.927 1.00 88.38 73 GLU A C 1
ATOM 601 O O . GLU A 1 73 ? 5.280 2.898 -1.839 1.00 88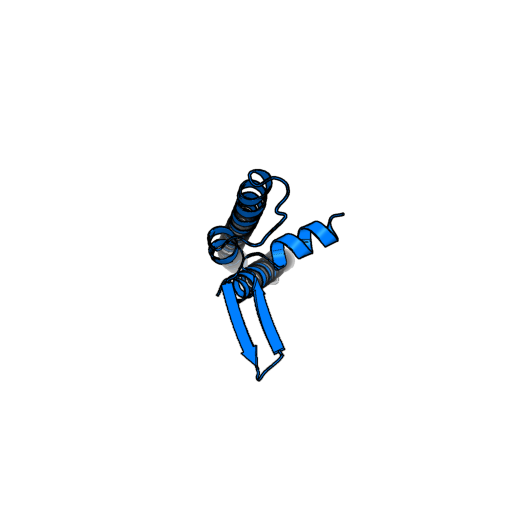.38 73 GLU A O 1
ATOM 606 N N . ALA A 1 74 ? 5.405 1.486 -0.100 1.00 89.12 74 ALA A N 1
ATOM 607 C CA . ALA A 1 74 ? 6.841 1.255 -0.239 1.00 89.12 74 ALA A CA 1
ATOM 608 C C . ALA A 1 74 ? 7.189 0.554 -1.564 1.00 89.12 74 ALA A C 1
ATOM 610 O O . ALA A 1 74 ? 8.114 0.976 -2.259 1.00 89.12 74 ALA A O 1
ATOM 611 N N . ASP A 1 75 ? 6.426 -0.473 -1.946 1.00 87.88 75 ASP A N 1
ATOM 612 C CA . ASP A 1 75 ? 6.614 -1.194 -3.210 1.00 87.88 75 ASP A CA 1
ATOM 613 C C . ASP A 1 75 ? 6.386 -0.279 -4.424 1.00 87.88 75 ASP A C 1
ATOM 615 O O . ASP A 1 75 ? 7.139 -0.333 -5.402 1.00 87.88 75 ASP A O 1
ATOM 619 N N . TYR A 1 76 ? 5.394 0.612 -4.342 1.00 86.25 76 TYR A N 1
ATOM 620 C CA . TYR A 1 76 ? 5.143 1.632 -5.358 1.00 86.25 76 TYR A CA 1
ATOM 621 C C . TYR A 1 76 ? 6.333 2.590 -5.526 1.00 86.25 76 TYR A C 1
ATOM 623 O O . TYR A 1 76 ? 6.790 2.818 -6.650 1.00 86.25 76 TYR A O 1
ATOM 631 N N . GLU A 1 77 ? 6.882 3.124 -4.431 1.00 81.25 77 GLU A N 1
ATOM 632 C CA . GLU A 1 77 ? 8.038 4.029 -4.502 1.00 81.25 77 GLU A CA 1
ATOM 633 C C . GLU A 1 77 ? 9.295 3.319 -5.030 1.00 81.25 77 GLU A C 1
ATOM 635 O O . GLU A 1 77 ? 10.036 3.888 -5.835 1.00 81.25 77 GLU A O 1
ATOM 640 N N . LEU A 1 78 ? 9.507 2.049 -4.666 1.00 83.81 78 LEU A N 1
ATOM 641 C CA . LEU A 1 78 ? 10.606 1.240 -5.200 1.00 83.81 78 LEU A CA 1
ATOM 642 C C . LEU A 1 78 ? 10.490 1.022 -6.715 1.00 83.81 78 LEU A C 1
ATOM 644 O O . LEU A 1 78 ? 11.486 1.158 -7.428 1.00 83.81 78 LEU A O 1
ATOM 648 N N . GLN A 1 79 ? 9.295 0.717 -7.228 1.00 80.19 79 GLN A N 1
ATOM 649 C CA . GLN A 1 79 ? 9.064 0.581 -8.673 1.00 80.19 79 GLN A CA 1
ATOM 650 C C . GLN A 1 79 ? 9.294 1.902 -9.415 1.00 80.19 79 GLN A C 1
ATOM 652 O O . GLN A 1 79 ? 9.925 1.942 -10.471 1.00 80.19 79 GLN A O 1
ATOM 657 N N . LYS A 1 80 ? 8.845 3.016 -8.835 1.00 76.69 80 LYS A N 1
ATOM 658 C CA . LYS A 1 80 ? 9.037 4.347 -9.414 1.00 76.69 80 LYS A CA 1
ATOM 659 C C . LYS A 1 80 ? 10.512 4.749 -9.481 1.00 76.69 80 LYS A C 1
ATOM 661 O O . LYS A 1 80 ? 10.931 5.358 -10.465 1.00 76.69 80 LYS A O 1
ATOM 666 N N . LEU A 1 81 ? 11.297 4.416 -8.455 1.00 73.44 81 LEU A N 1
ATOM 667 C CA . LEU A 1 81 ? 12.745 4.638 -8.442 1.00 73.44 81 LEU A CA 1
ATOM 668 C C . LEU A 1 81 ? 13.449 3.811 -9.520 1.00 73.44 81 LEU A C 1
ATOM 670 O O . LEU A 1 81 ? 14.242 4.372 -10.270 1.00 73.44 81 LEU A O 1
ATOM 674 N N . LYS A 1 82 ? 13.097 2.526 -9.662 1.00 71.44 82 LYS A N 1
ATOM 675 C CA . LYS A 1 82 ? 13.631 1.668 -10.732 1.00 71.44 82 LYS A CA 1
ATOM 676 C C . LYS A 1 82 ? 13.365 2.251 -12.115 1.00 71.44 82 LYS A C 1
ATOM 678 O O . LYS A 1 82 ? 14.299 2.374 -12.898 1.00 71.44 82 LYS A O 1
ATOM 683 N N . ASN A 1 83 ? 12.131 2.684 -12.377 1.00 68.50 83 ASN A N 1
ATOM 684 C CA . ASN A 1 83 ? 11.766 3.285 -13.661 1.00 68.50 83 ASN A CA 1
ATOM 685 C C . ASN A 1 83 ? 12.607 4.542 -13.965 1.00 68.50 83 ASN A C 1
ATOM 687 O O . ASN A 1 83 ? 13.140 4.671 -15.068 1.00 68.50 83 ASN A O 1
ATOM 691 N N . LYS A 1 84 ? 12.819 5.418 -12.971 1.00 67.06 84 LYS A N 1
ATOM 692 C CA . LYS A 1 84 ? 13.672 6.614 -13.110 1.00 67.06 84 LYS A CA 1
ATOM 693 C C . LYS A 1 84 ? 15.156 6.299 -13.307 1.00 67.06 84 LYS A C 1
ATOM 695 O O . LYS A 1 84 ? 15.847 7.023 -14.019 1.00 67.06 84 LYS A O 1
ATOM 700 N N . GLU A 1 85 ? 15.680 5.259 -12.661 1.00 63.25 85 GLU A N 1
ATOM 701 C CA . GLU A 1 85 ? 17.073 4.840 -12.856 1.00 63.25 85 GLU A CA 1
ATOM 702 C C . GLU A 1 85 ? 17.318 4.358 -14.288 1.00 63.25 85 GLU A C 1
ATOM 704 O O . GLU A 1 85 ? 18.318 4.748 -14.893 1.00 63.25 85 GLU A O 1
ATOM 709 N N . SER A 1 86 ? 16.390 3.588 -14.862 1.00 62.56 86 SER A N 1
ATOM 710 C CA . SER A 1 86 ? 16.442 3.205 -16.280 1.00 62.56 86 SER A CA 1
ATOM 711 C C . SER A 1 86 ? 16.390 4.416 -17.222 1.00 62.56 86 SER A C 1
ATOM 713 O O . SER A 1 86 ? 17.181 4.488 -18.163 1.00 62.56 86 SER A O 1
ATOM 715 N N . GLU A 1 87 ? 15.544 5.411 -16.936 1.00 63.22 87 GLU A N 1
ATOM 716 C CA . GLU A 1 87 ? 15.464 6.658 -17.718 1.00 63.22 87 GLU A CA 1
ATOM 717 C C . GLU A 1 87 ? 16.790 7.445 -17.682 1.00 63.22 87 GLU A C 1
ATOM 719 O O . GLU A 1 87 ? 17.304 7.882 -18.716 1.00 63.22 87 GLU A O 1
ATOM 724 N N . ASN A 1 88 ? 17.398 7.581 -16.499 1.00 62.06 88 ASN A N 1
ATOM 725 C CA . ASN A 1 88 ? 18.675 8.278 -16.337 1.00 62.06 88 ASN A CA 1
ATOM 726 C C . ASN A 1 88 ? 19.828 7.561 -17.055 1.00 62.06 88 ASN A C 1
ATOM 728 O O . ASN A 1 88 ? 20.695 8.226 -17.625 1.00 62.06 88 ASN A O 1
ATOM 732 N N . GLN A 1 89 ? 19.837 6.224 -17.070 1.00 64.81 89 GLN A N 1
ATOM 733 C CA . GLN A 1 89 ? 20.849 5.440 -17.784 1.00 64.81 89 GLN A CA 1
ATOM 734 C C . GLN A 1 89 ? 20.781 5.650 -19.301 1.00 64.81 89 GLN A C 1
ATOM 736 O O . GLN A 1 89 ? 21.831 5.794 -19.931 1.00 64.81 89 GLN A O 1
ATOM 741 N N . PHE A 1 90 ? 19.579 5.735 -19.883 1.00 63.06 90 PHE A N 1
ATOM 742 C CA . PHE A 1 90 ? 19.405 6.072 -21.299 1.00 63.06 90 PHE A CA 1
ATOM 743 C C . PHE A 1 90 ? 20.003 7.450 -21.619 1.00 63.06 90 PHE A C 1
ATOM 745 O O . PHE A 1 90 ? 20.873 7.574 -22.485 1.00 63.06 90 PHE A O 1
ATOM 752 N N . ILE A 1 91 ? 19.609 8.484 -20.872 1.00 64.12 91 ILE A N 1
ATOM 753 C CA . ILE A 1 91 ? 20.065 9.861 -21.113 1.00 64.12 91 ILE A CA 1
ATOM 754 C C . ILE A 1 91 ? 21.590 9.974 -20.967 1.00 64.12 91 ILE A C 1
ATOM 756 O O . ILE A 1 91 ? 22.255 10.539 -21.835 1.00 64.12 91 ILE A O 1
ATOM 760 N N . GLU A 1 92 ? 22.163 9.406 -19.905 1.00 66.00 92 GLU A N 1
ATOM 761 C CA . GLU A 1 92 ? 23.612 9.352 -19.668 1.00 66.00 92 GLU A CA 1
ATOM 762 C C . GLU A 1 92 ? 24.368 8.676 -20.819 1.00 66.00 92 GLU A C 1
ATOM 764 O O . GLU A 1 92 ? 25.422 9.151 -21.253 1.00 66.00 92 GLU A O 1
ATOM 769 N N . HIS A 1 93 ? 23.833 7.564 -21.325 1.00 65.19 93 HIS A N 1
ATOM 770 C CA . HIS A 1 93 ? 24.459 6.786 -22.382 1.00 65.19 93 HIS A CA 1
ATOM 771 C C . HIS A 1 93 ? 24.550 7.564 -23.703 1.00 65.19 93 HIS A C 1
ATOM 773 O O . HIS A 1 93 ? 25.605 7.565 -24.344 1.00 65.19 93 HIS A O 1
ATOM 779 N N . PHE A 1 94 ? 23.491 8.287 -24.080 1.00 64.19 94 PHE A N 1
ATOM 780 C CA . PHE A 1 94 ? 23.444 9.024 -25.348 1.00 64.19 94 PHE A CA 1
ATOM 781 C C . PHE A 1 94 ? 24.009 10.439 -25.267 1.00 64.19 94 PHE A C 1
ATOM 783 O O . PHE A 1 94 ? 24.600 10.907 -26.237 1.00 64.19 94 PHE A O 1
ATOM 790 N N . LYS A 1 95 ? 23.959 11.096 -24.104 1.00 65.44 95 LYS A N 1
ATOM 791 C CA . LYS A 1 95 ? 24.576 12.418 -23.905 1.00 65.44 95 LYS A CA 1
ATOM 792 C C . LYS A 1 95 ? 26.093 12.407 -24.140 1.00 65.44 95 LYS A C 1
ATOM 794 O O . LYS A 1 95 ? 26.662 13.426 -24.521 1.00 65.44 95 LYS A O 1
ATOM 799 N N . ARG A 1 96 ? 26.752 11.256 -23.945 1.00 64.06 96 ARG A N 1
ATOM 800 C CA . ARG A 1 96 ? 28.191 11.071 -24.213 1.00 64.06 96 ARG A CA 1
ATOM 801 C C . ARG A 1 96 ? 28.532 10.898 -25.698 1.00 64.06 96 ARG A C 1
ATOM 803 O O . ARG A 1 96 ? 29.691 11.080 -26.061 1.00 64.06 96 ARG A O 1
ATOM 810 N N . LYS A 1 97 ? 27.563 10.564 -26.556 1.00 63.19 97 LYS A N 1
ATOM 811 C CA . LYS A 1 97 ? 27.768 10.371 -27.998 1.00 63.19 97 LYS A CA 1
ATOM 812 C C . LYS A 1 97 ? 27.279 11.620 -28.745 1.00 63.19 97 LYS A C 1
ATOM 814 O O . LYS A 1 97 ? 26.109 11.724 -29.091 1.00 63.19 97 LYS A O 1
ATOM 819 N N . G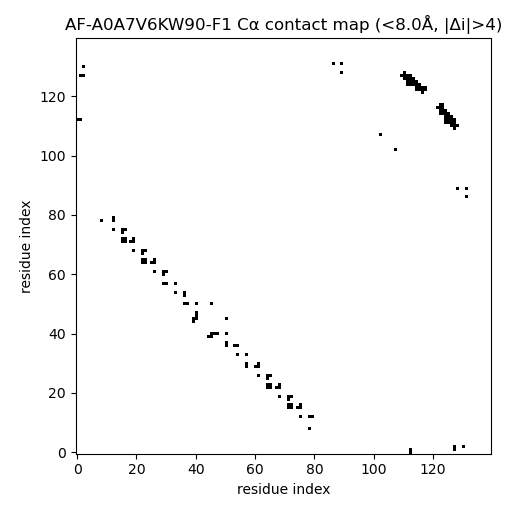LN A 1 98 ? 28.166 12.603 -28.937 1.00 56.88 98 GLN A N 1
ATOM 820 C CA . GLN A 1 98 ? 27.871 13.800 -29.743 1.00 56.88 98 GLN A CA 1
ATOM 821 C C . GLN A 1 98 ? 27.601 13.453 -31.220 1.00 56.88 98 GLN A C 1
ATOM 823 O O . GLN A 1 98 ? 28.144 12.475 -31.727 1.00 56.88 98 GLN A O 1
ATOM 828 N N . GLU A 1 99 ? 26.761 14.280 -31.864 1.00 59.06 99 GLU A N 1
ATOM 829 C CA . GLU A 1 99 ? 26.346 14.287 -33.283 1.00 59.06 99 GLU A CA 1
ATOM 830 C C . GLU A 1 99 ? 26.637 13.005 -34.080 1.00 59.06 99 GLU A C 1
ATOM 832 O O . GLU A 1 99 ? 27.610 12.892 -34.829 1.00 59.06 99 GLU A O 1
ATOM 837 N N . ILE A 1 100 ? 25.727 12.041 -33.960 1.00 62.25 100 ILE A N 1
ATOM 838 C CA . ILE A 1 100 ? 25.732 10.831 -34.779 1.00 62.25 100 ILE A CA 1
ATOM 839 C C . ILE A 1 100 ? 25.310 11.210 -36.204 1.00 62.25 100 ILE A C 1
ATOM 841 O O . ILE A 1 100 ? 24.136 11.460 -36.467 1.00 62.25 100 ILE A O 1
ATOM 845 N N . LYS A 1 101 ? 26.272 11.247 -37.131 1.00 62.62 101 LYS A N 1
ATOM 846 C CA . LYS A 1 101 ? 26.013 11.467 -38.566 1.00 62.62 101 LYS A CA 1
ATOM 847 C C . LYS A 1 101 ? 25.670 10.179 -39.320 1.00 62.62 101 LYS A C 1
ATOM 849 O O . LYS A 1 101 ? 24.975 10.238 -40.326 1.00 62.62 101 LYS A O 1
ATOM 854 N N . GLU A 1 102 ? 26.129 9.029 -38.825 1.00 68.62 102 GLU A N 1
ATOM 855 C CA . GLU A 1 102 ? 25.918 7.713 -39.438 1.00 68.62 102 GLU A CA 1
ATOM 856 C C . GLU A 1 102 ? 25.660 6.644 -38.365 1.00 68.62 102 GLU A C 1
ATOM 858 O O . GLU A 1 102 ? 26.275 6.654 -37.294 1.00 68.62 102 GLU A O 1
ATOM 863 N N . LEU A 1 103 ? 24.764 5.695 -38.657 1.00 68.75 103 LEU A N 1
ATOM 864 C CA . LEU A 1 103 ? 24.503 4.536 -37.800 1.00 68.75 103 LEU A CA 1
ATOM 865 C C . LEU A 1 103 ? 25.658 3.535 -37.926 1.00 68.75 103 LEU A C 1
ATOM 867 O O . LEU A 1 103 ? 25.680 2.686 -38.816 1.00 68.75 103 LEU A O 1
ATOM 871 N N . SER A 1 104 ? 26.635 3.637 -37.022 1.00 76.56 104 SER A N 1
ATOM 872 C CA . SER A 1 104 ? 27.701 2.640 -36.921 1.00 76.56 104 SER A CA 1
ATOM 873 C C . SER A 1 104 ? 27.154 1.313 -36.391 1.00 76.56 104 SER A C 1
ATOM 875 O O . SER A 1 104 ? 26.144 1.265 -35.687 1.00 76.56 104 SER A O 1
ATOM 877 N N . ARG A 1 105 ? 27.842 0.206 -36.692 1.00 74.75 105 ARG A N 1
ATOM 878 C CA . ARG A 1 105 ? 27.452 -1.134 -36.221 1.00 74.75 105 ARG A CA 1
ATOM 879 C C . ARG A 1 105 ? 27.341 -1.218 -34.698 1.00 74.75 105 ARG A C 1
ATOM 881 O O . ARG A 1 105 ? 26.480 -1.932 -34.192 1.00 74.75 105 ARG A O 1
ATOM 888 N N . ASP A 1 106 ? 28.196 -0.493 -33.988 1.00 73.12 106 ASP A N 1
ATOM 889 C CA . ASP A 1 106 ? 28.169 -0.433 -32.528 1.00 73.12 106 ASP A CA 1
ATOM 890 C C . ASP A 1 106 ? 26.950 0.348 -32.034 1.00 73.12 106 ASP A C 1
ATOM 892 O O . ASP A 1 106 ? 26.281 -0.075 -31.098 1.00 73.12 106 ASP A O 1
ATOM 896 N N . LEU A 1 107 ? 26.587 1.423 -32.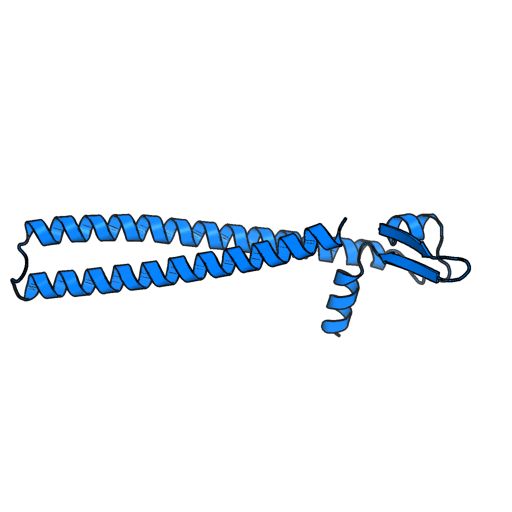735 1.00 71.69 107 LEU A N 1
ATOM 897 C CA . LEU A 1 107 ? 25.396 2.208 -32.437 1.00 71.69 107 LEU A CA 1
ATOM 898 C C . LEU A 1 107 ? 24.104 1.422 -32.697 1.00 71.69 107 LEU A C 1
ATOM 900 O O . LEU A 1 107 ? 23.184 1.475 -31.890 1.00 71.69 107 LEU A O 1
ATOM 904 N N . VAL A 1 108 ? 24.045 0.659 -33.796 1.00 75.69 108 VAL A N 1
ATOM 905 C CA . VAL A 1 108 ? 22.914 -0.230 -34.118 1.00 75.69 108 VAL A CA 1
ATOM 906 C C . VAL A 1 108 ? 22.731 -1.275 -33.021 1.00 75.69 108 VAL A C 1
ATOM 908 O O . VAL A 1 108 ? 21.614 -1.474 -32.562 1.00 75.69 108 VAL A O 1
ATOM 911 N N . LYS A 1 109 ? 23.818 -1.912 -32.564 1.00 74.06 109 LYS A N 1
ATOM 912 C CA . LYS A 1 109 ? 23.760 -2.905 -31.479 1.00 74.06 109 LYS A CA 1
ATOM 913 C C . LYS A 1 109 ? 23.213 -2.339 -30.170 1.00 74.06 109 LYS A C 1
ATOM 915 O O . LYS A 1 109 ? 22.617 -3.080 -29.400 1.00 74.06 109 LYS A O 1
ATOM 920 N N . GLU A 1 110 ? 23.459 -1.065 -29.898 1.00 70.25 110 GLU A N 1
ATOM 921 C CA . GLU A 1 110 ? 22.994 -0.413 -28.675 1.00 70.25 110 GLU A CA 1
ATOM 922 C C . GLU A 1 110 ? 21.559 0.117 -28.808 1.00 70.25 110 GLU A C 1
ATOM 924 O O . GLU A 1 110 ? 20.771 0.012 -27.871 1.00 70.25 110 GLU A O 1
ATOM 929 N N . LEU A 1 111 ? 21.201 0.685 -29.962 1.00 71.19 111 LEU A N 1
ATOM 930 C CA . LEU A 1 111 ? 19.923 1.370 -30.174 1.00 71.19 111 LEU A CA 1
ATOM 931 C C . LEU A 1 111 ? 18.785 0.451 -30.611 1.00 71.19 111 LEU A C 1
ATOM 933 O O . LEU A 1 111 ? 17.624 0.778 -30.369 1.00 71.19 111 LEU A O 1
ATOM 937 N N . VAL A 1 112 ? 19.094 -0.657 -31.278 1.00 78.19 112 VAL A N 1
ATOM 938 C CA . VAL A 1 112 ? 18.100 -1.500 -31.942 1.00 78.19 112 VAL A CA 1
ATOM 939 C C . VAL A 1 112 ? 17.916 -2.802 -31.166 1.00 78.19 112 VAL A C 1
ATOM 941 O O . VAL A 1 112 ? 18.851 -3.587 -31.037 1.00 78.19 112 VAL A O 1
ATOM 944 N N . ASP A 1 113 ? 16.694 -3.036 -30.679 1.00 80.19 113 ASP A N 1
ATOM 945 C CA . ASP A 1 113 ? 16.263 -4.307 -30.072 1.00 80.19 113 ASP A CA 1
ATOM 946 C C . ASP A 1 113 ? 16.101 -5.366 -31.168 1.00 80.19 113 ASP A C 1
ATOM 948 O O . ASP A 1 113 ? 16.569 -6.498 -31.056 1.00 80.19 113 ASP A O 1
ATOM 952 N N . SER A 1 114 ? 15.415 -5.020 -32.262 1.00 80.75 114 SER A N 1
ATOM 953 C CA . SER A 1 114 ? 15.108 -5.962 -33.343 1.00 80.75 114 SER A CA 1
ATOM 954 C C . SER A 1 114 ? 14.876 -5.260 -34.677 1.00 80.75 114 SER A C 1
ATOM 956 O O . SER A 1 114 ? 14.366 -4.145 -34.723 1.00 80.75 114 SER A O 1
ATOM 958 N N . ILE A 1 115 ? 15.218 -5.938 -35.774 1.00 82.19 115 ILE A N 1
ATOM 959 C CA . ILE A 1 115 ? 14.897 -5.509 -37.141 1.00 82.19 115 ILE A CA 1
ATOM 960 C C . ILE A 1 115 ? 14.085 -6.622 -37.792 1.00 82.19 115 ILE A C 1
ATOM 962 O O . ILE A 1 115 ? 14.594 -7.726 -37.991 1.00 82.19 115 ILE A O 1
ATOM 966 N N . TYR A 1 116 ? 12.835 -6.331 -38.128 1.00 85.19 116 TYR A N 1
ATOM 967 C CA . TYR A 1 116 ? 11.973 -7.210 -38.906 1.00 85.19 116 TYR A CA 1
ATOM 968 C C . TYR A 1 116 ? 12.015 -6.778 -40.369 1.00 85.19 116 TYR A C 1
ATOM 970 O O . TYR A 1 116 ? 11.904 -5.594 -40.674 1.00 85.19 116 TYR A O 1
ATOM 978 N N . VAL A 1 117 ? 12.198 -7.731 -41.282 1.00 85.25 117 VAL A N 1
ATOM 979 C CA . VAL A 1 117 ? 12.252 -7.474 -42.727 1.00 85.25 117 VAL A CA 1
ATOM 980 C C . VAL A 1 117 ? 11.064 -8.166 -43.382 1.00 85.25 117 VAL A C 1
ATOM 982 O O . VAL A 1 117 ? 10.923 -9.386 -43.295 1.00 85.25 117 VAL A O 1
ATOM 985 N N . PHE A 1 118 ? 10.214 -7.382 -44.033 1.00 81.88 118 PHE A N 1
ATOM 986 C CA . PHE A 1 118 ? 9.024 -7.817 -44.749 1.00 81.88 118 PHE A CA 1
ATOM 987 C C . PHE A 1 118 ? 9.219 -7.566 -46.257 1.00 81.88 118 PHE A C 1
ATOM 989 O O . PHE A 1 118 ? 9.243 -6.429 -46.723 1.00 81.88 118 PHE A O 1
ATOM 996 N N . GLY A 1 119 ? 9.351 -8.636 -47.047 1.00 79.38 119 GLY A N 1
ATOM 997 C CA . GLY A 1 119 ? 9.484 -8.540 -48.509 1.00 79.38 119 GLY A CA 1
ATOM 998 C C . GLY A 1 119 ? 10.700 -7.731 -48.991 1.00 79.38 119 GLY A C 1
ATOM 999 O O . GLY A 1 119 ? 11.677 -7.576 -48.264 1.00 79.38 119 GLY A O 1
ATOM 1000 N N . GLU A 1 120 ? 10.656 -7.234 -50.234 1.00 76.38 120 GLU A N 1
ATOM 1001 C CA . GLU A 1 120 ? 11.808 -6.550 -50.856 1.00 76.38 120 GLU A CA 1
ATOM 1002 C C . GLU A 1 120 ? 12.070 -5.136 -50.303 1.00 76.38 120 GLU A C 1
ATOM 1004 O O . GLU A 1 120 ? 13.205 -4.672 -50.365 1.00 76.38 120 GLU A O 1
ATOM 1009 N N . ASN A 1 121 ? 11.071 -4.461 -49.713 1.00 78.75 121 ASN A N 1
ATOM 1010 C CA . ASN A 1 121 ? 11.161 -3.019 -49.432 1.00 78.75 121 ASN A CA 1
ATOM 1011 C C . ASN A 1 121 ? 10.600 -2.549 -48.080 1.00 78.75 121 ASN A C 1
ATOM 1013 O O . ASN A 1 121 ? 10.514 -1.340 -47.863 1.00 78.75 121 ASN A O 1
ATOM 1017 N N . GLN A 1 122 ? 10.214 -3.442 -47.167 1.00 84.69 122 GLN A N 1
ATOM 1018 C CA . GLN A 1 122 ? 9.674 -3.029 -45.872 1.00 84.69 122 GLN A CA 1
ATOM 1019 C C . GLN A 1 122 ? 10.549 -3.559 -44.739 1.00 84.69 122 GLN A C 1
ATOM 1021 O O . GLN A 1 122 ? 10.792 -4.755 -44.622 1.00 84.69 122 GLN A O 1
ATOM 1026 N N . ILE A 1 123 ? 11.025 -2.651 -43.891 1.00 85.12 123 ILE A N 1
ATOM 1027 C CA . ILE A 1 123 ? 11.703 -2.992 -42.643 1.00 85.12 123 ILE A CA 1
ATOM 1028 C C . ILE A 1 123 ? 10.994 -2.302 -41.486 1.00 85.12 123 ILE A C 1
ATOM 1030 O O . ILE A 1 123 ? 10.541 -1.165 -41.611 1.00 85.12 123 ILE A O 1
ATOM 1034 N N . GLU A 1 124 ? 10.916 -2.991 -40.361 1.00 81.94 124 GLU A N 1
ATOM 1035 C CA . GLU A 1 124 ? 10.421 -2.460 -39.104 1.00 81.94 124 GLU A CA 1
ATOM 1036 C C . GLU A 1 124 ? 11.535 -2.577 -38.068 1.00 81.94 124 GLU A C 1
ATOM 1038 O O . GLU A 1 124 ? 12.085 -3.653 -37.837 1.00 81.94 124 GLU A O 1
ATOM 1043 N N . ILE A 1 125 ? 11.910 -1.443 -37.483 1.00 81.06 125 ILE A N 1
ATOM 1044 C CA . ILE A 1 125 ? 12.990 -1.358 -36.502 1.00 81.06 125 ILE A CA 1
ATOM 1045 C C . ILE A 1 125 ? 12.357 -1.125 -35.135 1.00 81.06 125 ILE A C 1
ATOM 1047 O O . ILE A 1 125 ? 11.713 -0.102 -34.907 1.00 81.06 125 ILE A O 1
ATOM 1051 N N . VAL A 1 126 ? 12.576 -2.066 -34.223 1.00 78.75 126 VAL A N 1
ATOM 1052 C CA . VAL A 1 126 ? 12.239 -1.937 -32.807 1.00 78.75 126 VAL A CA 1
ATOM 1053 C C . VAL A 1 126 ? 13.449 -1.368 -32.085 1.00 78.75 126 VAL A C 1
ATOM 1055 O O . VAL A 1 126 ? 14.521 -1.972 -32.080 1.00 78.75 126 VAL A O 1
ATOM 1058 N N . TRP A 1 127 ? 13.284 -0.197 -31.478 1.00 75.50 127 TRP A N 1
ATOM 1059 C CA . TRP A 1 127 ? 14.347 0.499 -30.757 1.00 75.50 127 TRP A CA 1
ATOM 1060 C C . TRP A 1 127 ? 14.335 0.120 -29.274 1.00 75.50 127 TRP A C 1
ATOM 1062 O O . TRP A 1 127 ? 13.268 0.039 -28.670 1.00 75.50 127 TRP A O 1
ATOM 1072 N N . ASN A 1 128 ? 15.513 -0.037 -28.666 1.00 70.88 128 ASN A N 1
ATOM 1073 C CA . ASN A 1 128 ? 15.663 -0.357 -27.239 1.00 70.88 128 ASN A CA 1
ATOM 1074 C C . ASN A 1 128 ? 15.097 0.734 -26.308 1.00 70.88 128 ASN A C 1
ATOM 1076 O O . ASN A 1 128 ? 14.775 0.436 -25.164 1.00 70.88 128 ASN A O 1
ATOM 1080 N N . PHE A 1 129 ? 14.960 1.978 -26.788 1.00 68.56 129 PHE A N 1
ATOM 1081 C CA . PHE A 1 129 ? 14.633 3.153 -25.964 1.00 68.56 129 PHE A CA 1
ATOM 1082 C C . PHE A 1 129 ? 13.548 4.066 -26.565 1.00 68.56 129 PHE A C 1
ATOM 1084 O O . PHE A 1 129 ? 13.504 5.264 -26.277 1.00 68.56 129 PHE A O 1
ATOM 1091 N N . ALA A 1 130 ? 12.685 3.536 -27.440 1.00 64.88 130 ALA A N 1
ATOM 1092 C CA . ALA A 1 130 ? 11.642 4.328 -28.108 1.00 64.88 130 ALA A CA 1
ATOM 1093 C C . ALA A 1 130 ? 10.750 5.094 -27.112 1.00 64.88 130 ALA A C 1
ATOM 1095 O O . ALA A 1 130 ? 10.410 6.255 -27.340 1.00 64.88 130 ALA A O 1
ATOM 1096 N N . ASP A 1 131 ? 10.422 4.461 -25.988 1.00 64.06 131 ASP A N 1
ATOM 1097 C CA . ASP A 1 131 ? 9.535 5.030 -24.975 1.00 64.06 131 ASP A CA 1
ATOM 1098 C C . ASP A 1 131 ? 10.199 6.135 -24.153 1.00 64.06 131 ASP A C 1
ATOM 1100 O O . ASP A 1 131 ? 9.547 7.119 -23.814 1.00 64.06 131 ASP A O 1
ATOM 1104 N N . ASP A 1 132 ? 11.488 5.995 -23.830 1.00 65.31 132 ASP A N 1
ATOM 1105 C CA . ASP A 1 132 ? 12.234 7.034 -23.107 1.00 65.31 132 ASP A CA 1
ATOM 1106 C C . ASP A 1 132 ? 12.390 8.281 -23.985 1.00 65.31 132 ASP A C 1
ATOM 1108 O O . ASP A 1 132 ? 12.194 9.404 -23.525 1.00 65.31 132 ASP A O 1
ATOM 1112 N N . TYR A 1 133 ? 12.636 8.084 -25.284 1.00 66.38 133 TYR A N 1
ATOM 1113 C CA . TYR A 1 133 ? 12.646 9.166 -26.265 1.00 66.38 133 TYR A CA 1
ATOM 1114 C C . TYR A 1 133 ? 11.273 9.844 -26.410 1.00 66.38 133 TYR A C 1
ATOM 1116 O O . TYR A 1 133 ? 11.191 11.073 -26.412 1.00 66.38 133 TYR A O 1
ATOM 1124 N N . LYS A 1 134 ? 10.185 9.066 -26.482 1.00 65.38 134 LYS A N 1
ATOM 1125 C CA . LYS A 1 134 ? 8.817 9.595 -26.585 1.00 65.38 134 LYS A CA 1
ATOM 1126 C C . LYS A 1 134 ? 8.413 10.409 -25.352 1.00 65.38 134 LYS A C 1
ATOM 1128 O O . LYS A 1 134 ? 7.856 11.489 -25.509 1.00 65.38 134 LYS A O 1
ATOM 1133 N N . LYS A 1 135 ? 8.744 9.948 -24.141 1.00 62.16 135 LYS A N 1
ATOM 1134 C CA . LYS A 1 135 ? 8.476 10.694 -22.898 1.00 62.16 135 LYS A CA 1
ATOM 1135 C C . LYS A 1 135 ? 9.251 12.011 -22.829 1.00 62.16 135 LYS A C 1
ATOM 1137 O O . LYS A 1 135 ? 8.688 13.015 -22.413 1.00 62.16 135 LYS A O 1
ATOM 1142 N N . ILE A 1 136 ? 10.506 12.043 -23.287 1.00 65.19 136 ILE A N 1
ATOM 1143 C CA . ILE A 1 136 ? 11.271 13.300 -23.400 1.00 65.19 136 ILE A CA 1
ATOM 1144 C C . ILE A 1 136 ? 10.583 14.267 -24.372 1.00 65.19 136 ILE A C 1
ATOM 1146 O O . ILE A 1 136 ? 10.478 15.453 -24.077 1.00 65.19 136 ILE A O 1
ATOM 1150 N N . LEU A 1 137 ? 10.088 13.763 -25.505 1.00 65.38 137 LEU A N 1
ATOM 1151 C CA . LEU A 1 137 ? 9.305 14.541 -26.469 1.00 65.38 137 LEU A CA 1
ATOM 1152 C C . LEU A 1 137 ? 8.002 15.095 -25.878 1.00 65.38 137 LEU A C 1
ATOM 1154 O O . LEU A 1 137 ? 7.613 16.198 -26.231 1.00 65.38 137 LEU A O 1
ATOM 1158 N N . GLU A 1 138 ? 7.344 14.353 -24.986 1.00 68.50 138 GLU A N 1
ATOM 1159 C CA . GLU A 1 138 ? 6.133 14.799 -24.280 1.00 68.50 138 GLU A CA 1
ATOM 1160 C C . GLU A 1 138 ? 6.427 15.800 -23.142 1.00 68.50 138 GLU A C 1
ATOM 1162 O O . GLU A 1 138 ? 5.516 16.483 -22.677 1.00 68.50 138 GLU A O 1
ATOM 1167 N N . MET A 1 139 ? 7.684 15.900 -22.691 1.00 58.31 139 MET A N 1
ATOM 1168 C CA . MET A 1 139 ? 8.142 16.845 -21.661 1.00 58.31 139 MET A CA 1
ATOM 1169 C C . MET A 1 139 ? 8.713 18.163 -22.221 1.00 58.31 139 MET A C 1
ATOM 1171 O O . MET A 1 139 ? 9.022 19.058 -21.428 1.00 58.31 139 MET A O 1
ATOM 1175 N N . LEU A 1 140 ? 8.888 18.272 -23.543 1.00 52.25 140 LEU A N 1
ATOM 1176 C CA . LEU A 1 140 ? 9.379 19.460 -24.262 1.00 52.25 140 LEU A CA 1
ATOM 1177 C C . LEU A 1 140 ? 8.221 20.308 -24.802 1.00 52.25 140 LEU A C 1
ATOM 1179 O O . LEU A 1 140 ? 8.366 21.551 -24.763 1.00 52.25 140 LEU A O 1
#

Secondary structure (DSSP, 8-state):
-HHHHHHHHHHHHHHHHHHHHHHHHHHHHHHHHHHHHHHHHHTTSS-HHHHHHHHHHHHHHHHHHHHHHHHHHHHHHHHHHHHHHHHHHHHHHHHTS----S--HHHHHHHEEEEEEETTTEEEEEETTHHHHHHHHHT-

pLDDT: mean 79.63, std 13.85, range [44.03, 96.12]

Mean predicted aligned error: 12.57 Å

Foldseek 3Di:
DLVVVVVVLVVVLVVLVVVLVVLVVVLVVLVVVLVVLVVCVVVVVDDPVVNVVSNVVSVVSNVVSVVVNVVSVVVSVVSVVVVVVVLVVVCVVCVVPPDDPDCDPVNCVQFFPDWDDDPDDDIDTHTNCPPSVVVVVVVD

Solvent-accessible surface area (backbone atoms only — not comparable to full-atom values): 7909 Å² total; per-residue (Å²): 113,61,69,65,53,48,57,46,50,55,48,51,49,51,50,36,52,52,50,32,51,53,41,51,54,48,44,53,49,52,54,52,51,54,50,53,51,50,51,36,40,75,72,63,76,42,55,72,68,58,47,53,52,52,52,50,53,50,49,54,50,46,53,53,40,49,54,50,36,57,50,36,53,51,54,44,53,53,52,53,49,53,56,50,52,55,50,51,50,54,52,59,61,51,71,74,58,70,85,78,87,66,87,43,74,69,53,44,66,67,45,42,67,45,76,48,75,50,82,98,83,43,74,47,77,41,52,58,52,58,64,61,54,50,53,54,62,75,74,107

Nearest PDB structures (foldseek):
  6s1k-assembly1_I  TM=5.089E-01  e=8.014E+00  Escherichia coli str. K-12 substr. MG1655star
  3g67-assembly1_B  TM=4.598E-01  e=6.237E+00  Thermotoga maritima
  6s1k-assembly1_E  TM=4.763E-01  e=9.084E+00  Escherichia coli str. K-12 substr. MG1655star

Sequence (140 aa):
LVLKEKEKSESEVADLLQSARKAQQHLERLNALKIEEYEKYLDGKIGKDDYLKQREMYNQEIEQTSSQISKLEADYELQKLKNKESENQFIEHFKRKQEIKELSRDLVKELVDSIYVFGENQIEIVWNFADDYKKILEML

Radius of gyration: 26.54 Å; Cα contacts (8 Å, |Δi|>4): 80; chai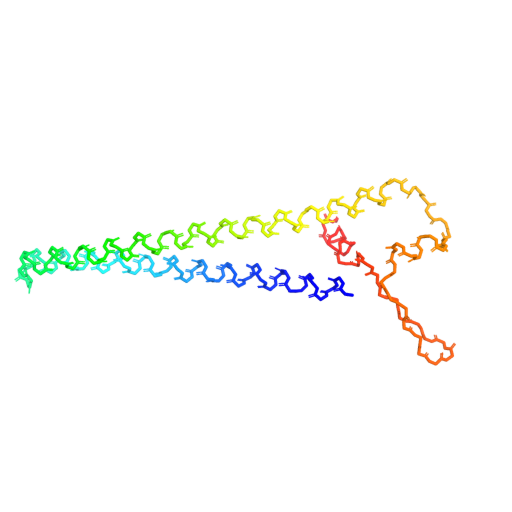ns: 1; bounding box: 56×28×79 Å